Protein AF-A0A2D9SXW5-F1 (afdb_monomer_lite)

pLDDT: mean 71.63, std 17.02, range [42.0, 96.19]

Secondary structure (DSSP, 8-state):
---TTTT-----PPPPPP------STTSHHHHTT----------------PPPHHHHHHHHHHHHHHHHHHHHHHHHHHHHTT----HHHHHHHHHHHHHHHHHHHHHHHHHHHHHHHHHHHHHHT-

Radius of gyration: 29.94 Å; chains: 1; bounding box: 52×42×102 Å

Sequence (127 aa):
MPDPLSALRGPSAPSPIAPTPSPSGERRTAFAEHLEPPAEAAESPVSEAPAPSPALDALGDAVRSIARGERFVDGAMRRAARGKELEPGQLIAIQAGVYRYTQELELASKLVDKATGAVKQTLQSQQ

Foldseek 3Di:
DDDPPPPDDDDDDDDDDDDDPDPDDDPPPVVVVPPDDDPDDDDDDDPDDPPDDVLVVLVVVLVVLVVVLVVLVVVLVVCVVVVDDQDPVNVVVNVVSVVVNVVSVVVNVVSVVVVVVVVVVVVVVVD

Structure (mmCIF, N/CA/C/O backbone):
data_AF-A0A2D9SXW5-F1
#
_entry.id   AF-A0A2D9SXW5-F1
#
loop_
_atom_site.group_PDB
_atom_site.id
_atom_site.type_symbol
_atom_site.label_atom_id
_atom_site.label_alt_id
_atom_site.label_comp_id
_atom_site.label_asym_id
_atom_site.label_entity_id
_atom_site.label_seq_id
_atom_site.pdbx_PDB_ins_code
_atom_site.Cartn_x
_atom_site.Cartn_y
_atom_site.Cartn_z
_atom_site.occupancy
_atom_site.B_iso_or_equiv
_atom_site.auth_seq_id
_atom_site.auth_comp_id
_atom_site.auth_asym_id
_atom_site.auth_atom_id
_atom_site.pdbx_PDB_model_num
ATOM 1 N N . MET A 1 1 ? -14.312 -28.746 74.482 1.00 60.91 1 MET A N 1
ATOM 2 C CA . MET A 1 1 ? -13.404 -27.793 73.816 1.00 60.91 1 MET A CA 1
ATOM 3 C C . MET A 1 1 ? -12.482 -28.575 72.893 1.00 60.91 1 MET A C 1
ATOM 5 O O . MET A 1 1 ? -11.672 -29.320 73.425 1.00 60.91 1 MET A O 1
ATOM 9 N N . PRO A 1 2 ? -12.648 -28.494 71.564 1.00 55.47 2 PRO A N 1
ATOM 10 C CA . PRO A 1 2 ? -11.660 -28.984 70.603 1.00 55.47 2 PRO A CA 1
ATOM 11 C C . PRO A 1 2 ? -10.696 -27.875 70.117 1.00 55.47 2 PRO A C 1
ATOM 13 O O . PRO A 1 2 ? -11.004 -26.688 70.211 1.00 55.47 2 PRO A O 1
ATOM 16 N N . ASP A 1 3 ? -9.529 -28.319 69.646 1.00 57.44 3 ASP A N 1
ATOM 17 C CA . ASP A 1 3 ? -8.229 -27.644 69.482 1.00 57.44 3 ASP A CA 1
ATOM 18 C C . ASP A 1 3 ? -8.126 -26.345 68.642 1.00 57.44 3 ASP A C 1
ATOM 20 O O . ASP A 1 3 ? -8.732 -26.234 67.572 1.00 57.44 3 ASP A O 1
ATOM 24 N N . PRO A 1 4 ? -7.218 -25.411 69.018 1.00 57.44 4 PRO A N 1
ATOM 25 C CA . PRO A 1 4 ? -6.934 -24.164 68.294 1.00 57.44 4 PRO A CA 1
ATOM 26 C C . PRO A 1 4 ? -5.955 -24.297 67.104 1.00 57.44 4 PRO A C 1
ATOM 28 O O . PRO A 1 4 ? -5.446 -23.290 66.618 1.00 57.44 4 PRO A O 1
ATOM 31 N N . LEU A 1 5 ? -5.688 -25.505 66.593 1.00 53.38 5 LEU A N 1
ATOM 32 C CA . LEU A 1 5 ? -4.771 -25.721 65.455 1.00 53.38 5 LEU A CA 1
ATOM 33 C C . LEU A 1 5 ? -5.473 -25.882 64.094 1.00 53.38 5 LEU A C 1
ATOM 35 O O . LEU A 1 5 ? -4.844 -26.243 63.103 1.00 53.38 5 LEU A O 1
ATOM 39 N N . SER A 1 6 ? -6.764 -25.551 64.006 1.00 56.06 6 SER A N 1
ATOM 40 C CA . SER A 1 6 ? -7.533 -25.617 62.748 1.00 56.06 6 SER A CA 1
ATOM 41 C C . SER A 1 6 ? -7.317 -24.414 61.807 1.00 56.06 6 SER A C 1
ATOM 43 O O . SER A 1 6 ? -7.943 -24.339 60.753 1.00 56.06 6 SER A O 1
ATOM 45 N N . ALA A 1 7 ? -6.440 -23.467 62.160 1.00 56.75 7 ALA A N 1
ATOM 46 C CA . ALA A 1 7 ? -6.315 -22.166 61.490 1.00 56.75 7 ALA A CA 1
ATOM 47 C C . ALA A 1 7 ? -5.136 -22.030 60.503 1.00 56.75 7 ALA A C 1
ATOM 49 O O . ALA A 1 7 ? -4.836 -20.918 60.074 1.00 56.75 7 ALA A O 1
ATOM 50 N N . LEU A 1 8 ? -4.463 -23.118 60.108 1.00 54.53 8 LEU A N 1
ATOM 51 C CA . LEU A 1 8 ? -3.332 -23.028 59.174 1.00 54.53 8 LEU A CA 1
ATOM 52 C C . LEU A 1 8 ? -3.349 -24.105 58.084 1.00 54.53 8 LEU A C 1
ATOM 54 O O . LEU A 1 8 ? -2.381 -24.835 57.886 1.00 54.53 8 LEU A O 1
ATOM 58 N N . ARG A 1 9 ? -4.450 -24.187 57.331 1.00 51.69 9 ARG A N 1
ATOM 59 C CA . ARG A 1 9 ? -4.456 -24.869 56.030 1.00 51.69 9 ARG A CA 1
ATOM 60 C C . ARG A 1 9 ? -4.611 -23.831 54.925 1.00 51.69 9 ARG A C 1
ATOM 62 O O . ARG A 1 9 ? -5.716 -23.454 54.550 1.00 51.69 9 ARG A O 1
ATOM 69 N N . GLY A 1 10 ? -3.459 -23.330 54.483 1.00 57.16 10 GLY A N 1
ATOM 70 C CA . GLY A 1 10 ? -3.302 -22.484 53.303 1.00 57.16 10 GLY A CA 1
ATOM 71 C C . GLY A 1 10 ? -3.674 -23.201 51.993 1.00 57.16 10 GLY A C 1
ATOM 72 O O . GLY A 1 10 ? -4.096 -24.359 52.010 1.00 57.16 10 GLY A O 1
ATOM 73 N N . PRO A 1 11 ? -3.565 -22.487 50.862 1.00 55.81 11 PRO A N 1
ATOM 74 C CA . PRO A 1 11 ? -4.474 -22.589 49.723 1.00 55.81 11 PRO A CA 1
ATOM 75 C C . PRO A 1 11 ? -4.375 -23.894 48.929 1.00 55.81 11 PRO A C 1
ATOM 77 O O . PRO A 1 11 ? -3.314 -24.501 48.800 1.00 55.81 11 PRO A O 1
ATOM 80 N N . SER A 1 12 ? -5.521 -24.274 48.354 1.00 57.94 12 SER A N 1
ATOM 81 C CA . SER A 1 12 ? -5.671 -25.328 47.349 1.00 57.94 12 SER A CA 1
ATOM 82 C C . SER A 1 12 ? -4.571 -25.230 46.292 1.00 57.94 12 SER A C 1
ATOM 84 O O . SER A 1 12 ? -4.441 -24.207 45.622 1.00 57.94 12 SER A O 1
ATOM 86 N N . ALA A 1 13 ? -3.798 -26.303 46.129 1.00 57.69 13 ALA A N 1
ATOM 87 C CA . ALA A 1 13 ? -2.859 -26.428 45.026 1.00 57.69 13 ALA A CA 1
ATOM 88 C C . ALA A 1 13 ? -3.620 -26.321 43.686 1.00 57.69 13 ALA A C 1
ATOM 90 O O . ALA A 1 13 ? -4.696 -26.917 43.560 1.00 57.69 13 ALA A O 1
ATOM 91 N N . PRO A 1 14 ? -3.109 -25.582 42.686 1.00 59.22 14 PRO A N 1
ATOM 92 C CA . PRO A 1 14 ? -3.670 -25.624 41.344 1.00 59.22 14 PRO A CA 1
ATOM 93 C C . PRO A 1 14 ? -3.423 -27.010 40.737 1.00 59.22 14 PRO A C 1
ATOM 95 O O . PRO A 1 14 ? -2.316 -27.546 40.807 1.00 59.22 14 PRO A O 1
ATOM 98 N N . SER A 1 15 ? -4.465 -27.606 40.157 1.00 65.31 15 SER A N 1
ATOM 99 C CA . SER A 1 15 ? -4.353 -28.854 39.399 1.00 65.31 15 SER A CA 1
ATOM 100 C C . SER A 1 15 ? -3.337 -28.705 38.257 1.00 65.31 15 SER A C 1
ATOM 102 O O . SER A 1 15 ? -3.279 -27.639 37.638 1.00 65.31 15 SER A O 1
ATOM 104 N N . PRO A 1 16 ? -2.556 -29.750 37.931 1.00 58.47 16 PRO A N 1
ATOM 105 C CA . PR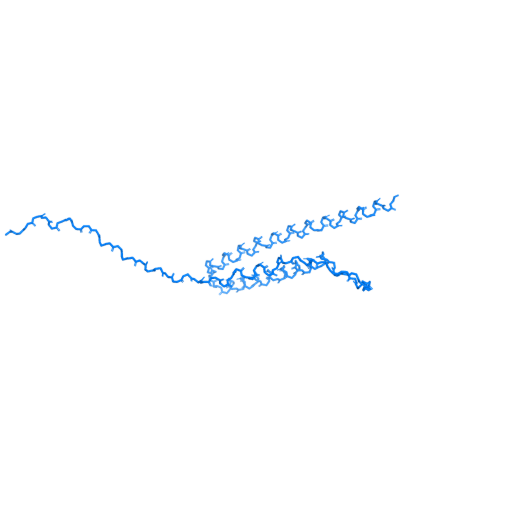O A 1 16 ? -1.688 -29.715 36.764 1.00 58.47 16 PRO A CA 1
ATOM 106 C C . PRO A 1 16 ? -2.549 -29.574 35.505 1.00 58.47 16 PRO A C 1
ATOM 108 O O . PRO A 1 16 ? -3.397 -30.418 35.216 1.00 58.47 16 PRO A O 1
ATOM 111 N N . ILE A 1 17 ? -2.339 -28.488 34.764 1.00 60.09 17 ILE A N 1
ATOM 112 C CA . ILE A 1 17 ? -2.903 -28.305 33.429 1.00 60.09 17 ILE A CA 1
ATOM 113 C C . ILE A 1 17 ? -2.271 -29.389 32.553 1.00 60.09 17 ILE A C 1
ATOM 115 O O . ILE A 1 17 ? -1.052 -29.420 32.383 1.00 60.09 17 ILE A O 1
ATOM 119 N N . ALA A 1 18 ? -3.088 -30.308 32.039 1.00 55.91 18 ALA A N 1
ATOM 120 C CA . ALA A 1 18 ? -2.632 -31.282 31.058 1.00 55.91 18 ALA A CA 1
ATOM 121 C C . ALA A 1 18 ? -2.045 -30.533 29.846 1.00 55.91 18 ALA A C 1
ATOM 123 O O . ALA A 1 18 ? -2.646 -29.547 29.407 1.00 55.91 18 ALA A O 1
ATOM 124 N N . PRO A 1 19 ? -0.896 -30.959 29.292 1.00 56.84 19 PRO A N 1
ATOM 125 C CA . PRO A 1 19 ? -0.364 -30.344 28.088 1.00 56.84 19 PRO A CA 1
ATOM 126 C C . PRO A 1 19 ? -1.391 -30.518 26.969 1.00 56.84 19 PRO A C 1
ATOM 128 O O . PRO A 1 19 ? -1.690 -31.632 26.540 1.00 56.84 19 PRO A O 1
ATOM 131 N N . THR A 1 20 ? -1.956 -29.405 26.509 1.00 57.03 20 THR A N 1
ATOM 132 C CA . THR A 1 20 ? -2.706 -29.359 25.256 1.00 57.03 20 THR A CA 1
ATOM 133 C C . THR A 1 20 ? -1.826 -29.944 24.152 1.00 57.03 20 THR A C 1
ATOM 135 O O . THR A 1 20 ? -0.649 -29.567 24.087 1.00 57.03 20 THR A O 1
ATOM 138 N N . PRO A 1 21 ? -2.340 -30.834 23.283 1.00 53.97 21 PRO A N 1
ATOM 139 C CA . PRO A 1 21 ? -1.568 -31.307 22.148 1.00 53.97 21 PRO A CA 1
ATOM 140 C C . PRO A 1 21 ? -1.162 -30.096 21.309 1.00 53.97 21 PRO A C 1
ATOM 142 O O . PRO A 1 21 ? -1.999 -29.359 20.790 1.00 53.97 21 PRO A O 1
ATOM 145 N N . SER A 1 22 ? 0.150 -29.875 21.245 1.00 50.16 22 SER A N 1
ATOM 146 C CA . SER A 1 22 ? 0.776 -28.941 20.321 1.00 50.16 22 SER A CA 1
ATOM 147 C C . SER A 1 22 ? 0.228 -29.227 18.920 1.00 50.16 22 SER A C 1
ATOM 149 O O . SER A 1 22 ? 0.235 -30.400 18.528 1.00 50.16 22 SER A O 1
ATOM 151 N N . PRO A 1 23 ? -0.268 -28.231 18.159 1.00 53.25 23 PRO A N 1
ATOM 152 C CA . PRO A 1 23 ? -0.563 -28.438 16.753 1.00 53.25 23 PRO A CA 1
ATOM 153 C C . PRO A 1 23 ? 0.753 -28.795 16.064 1.00 53.25 23 PRO A C 1
ATOM 155 O O . PRO A 1 23 ? 1.610 -27.949 15.797 1.00 53.25 23 PRO A O 1
ATOM 158 N N . SER A 1 24 ? 0.915 -30.099 15.870 1.00 49.25 24 SER A N 1
ATOM 159 C CA . SER A 1 24 ? 1.995 -30.734 15.145 1.00 49.25 24 SER A CA 1
ATOM 160 C C . SER A 1 24 ? 2.229 -29.996 13.836 1.00 49.25 24 SER A C 1
ATOM 162 O O . SER A 1 24 ? 1.347 -29.915 12.994 1.00 49.25 24 SER A O 1
ATOM 164 N N . GLY A 1 25 ? 3.425 -29.430 13.701 1.00 52.53 25 GLY A N 1
ATOM 165 C CA . GLY A 1 25 ? 4.322 -29.689 12.574 1.00 52.53 25 GLY A CA 1
ATOM 166 C C . GLY A 1 25 ? 3.926 -29.298 11.146 1.00 52.53 25 GLY A C 1
ATOM 167 O O . GLY A 1 25 ? 4.800 -29.355 10.292 1.00 52.53 25 GLY A O 1
ATOM 168 N N . GLU A 1 26 ? 2.705 -28.864 10.844 1.00 52.34 26 GLU A N 1
ATOM 169 C CA . GLU A 1 26 ? 2.248 -28.783 9.443 1.00 52.34 26 GLU A CA 1
ATOM 170 C C . GLU A 1 26 ? 2.562 -27.458 8.731 1.00 52.34 26 GLU A C 1
ATOM 172 O O . GLU A 1 26 ? 2.368 -27.345 7.527 1.00 52.34 26 GLU A O 1
ATOM 177 N N . ARG A 1 27 ? 3.101 -26.443 9.423 1.00 51.44 27 ARG A N 1
ATOM 178 C CA . ARG A 1 27 ? 3.412 -25.132 8.807 1.00 51.44 27 ARG A CA 1
ATOM 179 C C . ARG A 1 27 ? 4.893 -24.818 8.596 1.00 51.44 27 ARG A C 1
ATOM 181 O O . ARG A 1 27 ? 5.225 -23.675 8.301 1.00 51.44 27 ARG A O 1
ATOM 188 N N . ARG A 1 28 ? 5.794 -25.801 8.713 1.00 51.78 28 ARG A N 1
ATOM 189 C CA . ARG A 1 28 ? 7.226 -25.597 8.394 1.00 51.78 28 ARG A CA 1
ATOM 190 C C . ARG A 1 28 ? 7.633 -25.969 6.971 1.00 51.78 28 ARG A C 1
ATOM 192 O O . ARG A 1 28 ? 8.733 -25.608 6.574 1.00 51.78 28 ARG A O 1
ATOM 199 N N . THR A 1 29 ? 6.772 -26.614 6.191 1.00 48.12 29 THR A N 1
ATOM 200 C CA . THR A 1 29 ? 7.090 -26.997 4.805 1.00 48.12 29 THR A CA 1
ATOM 201 C C . THR A 1 29 ? 6.819 -25.878 3.798 1.00 48.12 29 THR A C 1
ATOM 203 O O . THR A 1 29 ? 7.573 -25.736 2.845 1.00 48.12 29 THR A O 1
ATOM 206 N N . ALA A 1 30 ? 5.846 -24.997 4.056 1.00 55.03 30 ALA A N 1
ATOM 207 C CA . ALA A 1 30 ? 5.446 -23.954 3.101 1.00 55.03 30 ALA A CA 1
ATOM 208 C C . ALA A 1 30 ? 6.476 -22.822 2.893 1.00 55.03 30 ALA A C 1
ATOM 210 O O . ALA A 1 30 ? 6.409 -22.112 1.898 1.00 55.03 30 ALA A O 1
ATOM 211 N N . PHE A 1 31 ? 7.419 -22.624 3.822 1.00 43.09 31 PHE A N 1
ATOM 212 C CA . PHE A 1 31 ? 8.486 -21.622 3.666 1.00 43.09 31 PHE A CA 1
ATOM 213 C C . PHE A 1 31 ? 9.774 -22.222 3.078 1.00 43.09 31 PHE A C 1
ATOM 215 O O . PHE A 1 31 ? 10.546 -21.514 2.441 1.00 43.09 31 PHE A O 1
ATOM 222 N N . ALA A 1 32 ? 10.001 -23.526 3.270 1.00 50.28 32 ALA A N 1
ATOM 223 C CA . ALA A 1 32 ? 11.194 -24.219 2.784 1.00 50.28 32 ALA A CA 1
ATOM 224 C C . ALA A 1 32 ? 11.103 -24.585 1.291 1.00 50.28 32 ALA A C 1
ATOM 226 O O . ALA A 1 32 ? 12.130 -24.679 0.629 1.00 50.28 32 ALA A O 1
ATOM 227 N N . GLU A 1 33 ? 9.889 -24.720 0.748 1.00 45.12 33 GLU A N 1
ATOM 228 C CA . GLU A 1 33 ? 9.648 -25.017 -0.674 1.00 45.12 33 GLU A CA 1
ATOM 229 C C . GLU A 1 33 ? 10.018 -23.848 -1.614 1.00 45.12 33 GLU A C 1
ATOM 231 O O . GLU A 1 33 ? 10.119 -24.021 -2.821 1.00 45.12 33 GLU A O 1
ATOM 236 N N . HIS A 1 34 ? 10.260 -22.646 -1.078 1.00 53.00 34 HIS A N 1
ATOM 237 C CA . HIS A 1 34 ? 10.670 -21.468 -1.858 1.00 53.00 34 HIS A CA 1
ATOM 238 C C . HIS A 1 34 ? 12.186 -21.197 -1.848 1.00 53.00 34 HIS A C 1
ATOM 240 O O . HIS A 1 34 ? 12.616 -20.140 -2.309 1.00 53.00 34 HIS A O 1
ATOM 246 N N . LEU A 1 35 ? 13.000 -22.122 -1.324 1.00 55.44 35 LEU A N 1
ATOM 247 C CA . LEU A 1 35 ? 14.458 -21.970 -1.218 1.00 55.44 35 LEU A CA 1
ATOM 248 C C . LEU A 1 35 ? 15.271 -23.076 -1.916 1.00 55.44 35 LEU A C 1
ATOM 250 O O . LEU A 1 35 ? 16.439 -23.263 -1.578 1.00 55.44 35 LEU A O 1
ATOM 254 N N . GLU A 1 36 ? 14.722 -23.779 -2.910 1.00 46.31 36 GLU A N 1
ATOM 255 C CA . GLU A 1 36 ? 15.572 -24.597 -3.787 1.00 46.31 36 GLU A CA 1
ATOM 256 C C . GLU A 1 36 ? 16.233 -23.736 -4.881 1.00 46.31 36 GLU A C 1
ATOM 258 O O . GLU A 1 36 ? 15.532 -23.089 -5.663 1.00 46.31 36 GLU A O 1
ATOM 263 N N . PRO A 1 37 ? 17.578 -23.713 -4.973 1.00 53.97 37 PRO A N 1
ATOM 264 C CA . PRO A 1 37 ? 18.268 -23.161 -6.129 1.00 53.97 37 PRO A CA 1
ATOM 265 C C . PRO A 1 37 ? 18.241 -24.185 -7.277 1.00 53.97 37 PRO A C 1
ATOM 267 O O . PRO A 1 37 ? 18.667 -25.325 -7.077 1.00 53.97 37 PRO A O 1
ATOM 270 N N . PRO A 1 38 ? 17.809 -23.825 -8.498 1.00 50.50 38 PRO A N 1
ATOM 271 C CA . PRO A 1 38 ? 17.983 -24.711 -9.639 1.00 50.50 38 PRO A CA 1
ATOM 272 C C . PRO A 1 38 ? 19.462 -24.738 -10.047 1.00 50.50 38 PRO A C 1
ATOM 274 O O . PRO A 1 38 ? 19.996 -23.776 -10.601 1.00 50.50 38 PRO A O 1
ATOM 277 N N . ALA A 1 39 ? 20.124 -25.860 -9.765 1.00 46.84 39 ALA A N 1
ATOM 278 C CA . ALA A 1 39 ? 21.400 -26.219 -10.364 1.00 46.84 39 ALA A CA 1
ATOM 279 C C . ALA A 1 39 ? 21.181 -26.591 -11.843 1.00 46.84 39 ALA A C 1
ATOM 281 O O . ALA A 1 39 ? 20.674 -27.660 -12.165 1.00 46.84 39 ALA A O 1
ATOM 282 N N . GLU A 1 40 ? 21.513 -25.636 -12.709 1.00 48.78 40 GLU A N 1
ATOM 283 C CA . GLU A 1 40 ? 22.252 -25.791 -13.968 1.00 48.78 40 GLU A CA 1
ATOM 284 C C . GLU A 1 40 ? 22.018 -27.080 -14.791 1.00 48.78 40 GLU A C 1
ATOM 286 O O . GLU A 1 40 ? 22.634 -28.122 -14.570 1.00 48.78 40 GLU A O 1
ATOM 291 N N . ALA A 1 41 ? 21.198 -26.959 -15.840 1.00 42.00 41 ALA A N 1
ATOM 292 C CA . ALA A 1 41 ? 21.241 -27.831 -17.010 1.00 42.00 41 ALA A CA 1
ATOM 293 C C . ALA A 1 41 ? 21.244 -26.969 -18.287 1.00 42.00 41 ALA A C 1
ATOM 295 O O . ALA A 1 41 ? 20.268 -26.295 -18.605 1.00 42.00 41 ALA A O 1
ATOM 296 N N . ALA A 1 42 ? 22.401 -26.987 -18.946 1.00 45.62 42 ALA A N 1
ATOM 297 C CA . ALA A 1 42 ? 22.760 -26.579 -20.304 1.00 45.62 42 ALA A CA 1
ATOM 298 C C . ALA A 1 42 ? 21.677 -26.008 -21.258 1.00 45.62 42 ALA A C 1
ATOM 300 O O . ALA A 1 42 ? 20.747 -26.686 -21.686 1.00 45.62 42 ALA A O 1
ATOM 301 N N . GLU A 1 43 ? 21.943 -24.761 -21.653 1.00 48.56 43 GLU A N 1
ATOM 302 C CA . GLU A 1 43 ? 21.800 -24.087 -22.955 1.00 48.56 43 GLU A CA 1
ATOM 303 C C . GLU A 1 43 ? 20.969 -24.723 -24.094 1.00 48.56 43 GLU A C 1
ATOM 305 O O . GLU A 1 43 ? 21.303 -25.738 -24.704 1.00 48.56 43 GLU A O 1
ATOM 310 N N . SER A 1 44 ? 19.965 -23.957 -24.527 1.00 43.91 44 SER A N 1
ATOM 311 C CA . SER A 1 44 ? 19.545 -23.800 -25.926 1.00 43.91 44 SER A CA 1
ATOM 312 C C . SER A 1 44 ? 19.045 -22.356 -26.092 1.00 43.91 44 SER A C 1
ATOM 314 O O . SER A 1 44 ? 18.375 -21.868 -25.178 1.00 43.91 44 SER A O 1
ATOM 316 N N . PRO A 1 45 ? 19.360 -21.631 -27.186 1.00 46.38 4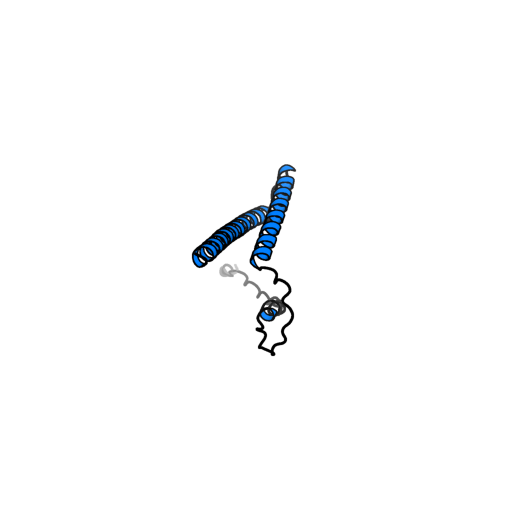5 PRO A N 1
ATOM 317 C CA . PRO A 1 45 ? 19.021 -20.217 -27.305 1.00 46.38 45 PRO A CA 1
ATOM 318 C C . PRO A 1 45 ? 17.532 -20.089 -27.627 1.00 46.38 45 PRO A C 1
ATOM 320 O O . PRO A 1 45 ? 17.111 -20.065 -28.785 1.00 46.38 45 PRO A O 1
ATOM 323 N N . VAL A 1 46 ? 16.714 -20.052 -26.580 1.00 48.50 46 VAL A N 1
ATOM 324 C CA . VAL A 1 46 ? 15.310 -19.681 -26.693 1.00 48.50 46 VAL A CA 1
ATOM 325 C C . VAL A 1 46 ? 15.282 -18.178 -26.914 1.00 48.50 46 VAL A C 1
ATOM 327 O O . VAL A 1 46 ? 15.732 -17.412 -26.068 1.00 48.50 46 VAL A O 1
ATOM 330 N N . SER A 1 47 ? 14.792 -17.784 -28.089 1.00 52.06 47 SER A N 1
ATOM 331 C CA . SER A 1 47 ? 14.502 -16.402 -28.455 1.00 52.06 47 SER A CA 1
ATOM 332 C C . SER A 1 47 ? 13.853 -15.676 -27.277 1.00 52.06 47 SER A C 1
ATOM 334 O O . SER A 1 47 ? 12.742 -16.013 -26.867 1.00 52.06 47 SER A O 1
ATOM 336 N N . GLU A 1 48 ? 14.575 -14.703 -26.734 1.00 48.06 48 GLU A N 1
ATOM 337 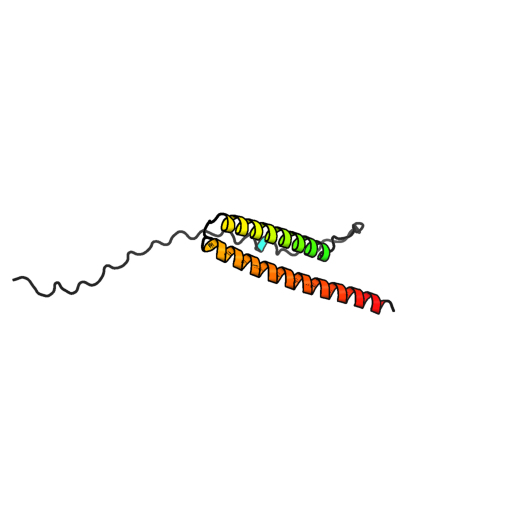C CA . GLU A 1 48 ? 14.204 -13.938 -25.552 1.00 48.06 48 GLU A CA 1
ATOM 338 C C . GLU A 1 48 ? 12.951 -13.109 -25.863 1.00 48.06 48 GLU A C 1
ATOM 340 O O . GLU A 1 48 ? 12.999 -12.057 -26.501 1.00 48.06 48 GLU A O 1
ATOM 345 N N . ALA A 1 49 ? 11.788 -13.622 -25.459 1.00 55.88 49 ALA A N 1
ATOM 346 C CA . ALA A 1 49 ? 10.627 -12.775 -25.238 1.00 55.88 49 ALA A CA 1
ATOM 347 C C . ALA A 1 49 ? 11.022 -11.735 -24.175 1.00 55.88 49 ALA A C 1
ATOM 349 O O . ALA A 1 49 ? 11.719 -12.101 -23.227 1.00 55.88 49 ALA A O 1
ATOM 350 N N . PRO A 1 50 ? 10.617 -10.459 -24.310 1.00 54.22 50 PRO A N 1
ATOM 351 C CA . PRO A 1 50 ? 11.043 -9.411 -23.393 1.00 54.22 50 PRO A CA 1
ATOM 352 C C . PRO A 1 50 ? 10.684 -9.823 -21.966 1.00 54.22 50 PRO A C 1
ATOM 354 O O . PRO A 1 50 ? 9.504 -9.971 -21.638 1.00 54.22 50 PRO A O 1
ATOM 357 N N . ALA A 1 51 ? 11.710 -10.061 -21.147 1.00 62.41 51 ALA A N 1
ATOM 358 C CA . ALA A 1 51 ? 11.526 -10.453 -19.763 1.00 62.41 51 ALA A CA 1
ATOM 359 C C . ALA A 1 51 ? 10.648 -9.400 -19.064 1.00 62.41 51 ALA A C 1
ATOM 361 O O . ALA A 1 51 ? 10.882 -8.195 -19.246 1.00 62.41 51 ALA A O 1
ATOM 362 N N . PRO A 1 52 ? 9.631 -9.813 -18.286 1.00 61.59 52 PRO A N 1
ATOM 363 C CA . PRO A 1 52 ? 8.880 -8.875 -17.468 1.00 61.59 52 PRO A CA 1
ATOM 364 C C . PRO A 1 52 ? 9.882 -8.145 -16.577 1.00 61.59 52 PRO A C 1
ATOM 366 O O . PRO A 1 52 ? 10.714 -8.761 -15.909 1.00 61.59 52 PRO A O 1
ATOM 369 N N . SER A 1 53 ? 9.886 -6.815 -16.648 1.00 78.62 53 SER A N 1
ATOM 370 C CA . SER A 1 53 ? 10.836 -6.034 -15.870 1.00 78.62 53 SER A CA 1
ATOM 371 C C . SER A 1 53 ? 10.363 -6.067 -14.416 1.00 78.62 53 SER A C 1
ATOM 373 O O . SER A 1 53 ? 9.301 -5.518 -14.124 1.00 78.62 53 SER A O 1
ATOM 375 N N . PRO A 1 54 ? 11.139 -6.636 -13.476 1.00 81.62 54 PRO A N 1
ATOM 376 C CA . PRO A 1 54 ? 10.717 -6.798 -12.081 1.00 81.62 54 PRO A CA 1
ATOM 377 C C . PRO A 1 54 ? 10.386 -5.459 -11.399 1.00 81.62 54 PRO A C 1
ATOM 379 O O . PRO A 1 54 ? 9.645 -5.410 -10.422 1.00 81.62 54 PRO A O 1
ATOM 382 N N . ALA A 1 55 ? 10.898 -4.348 -11.938 1.00 75.88 55 ALA A N 1
ATOM 383 C CA . ALA A 1 55 ? 10.533 -2.997 -11.527 1.00 75.88 55 ALA A CA 1
ATOM 384 C C . ALA A 1 55 ? 9.097 -2.599 -11.926 1.00 75.88 55 ALA A C 1
ATOM 386 O O . ALA A 1 55 ? 8.423 -1.926 -11.147 1.00 75.88 55 ALA A O 1
ATOM 387 N N . LEU A 1 56 ? 8.618 -3.008 -13.108 1.00 82.19 56 LEU A N 1
ATOM 388 C CA . LEU A 1 56 ? 7.232 -2.782 -13.533 1.00 82.19 56 LEU A CA 1
ATOM 389 C C . LEU A 1 56 ? 6.261 -3.639 -12.719 1.00 82.19 56 LEU A C 1
ATOM 391 O O . LEU A 1 56 ? 5.199 -3.147 -12.342 1.00 82.19 56 LEU A O 1
ATOM 395 N N . ASP A 1 57 ? 6.651 -4.867 -12.378 1.00 86.88 57 ASP A N 1
ATOM 396 C CA . ASP A 1 57 ? 5.856 -5.735 -11.505 1.00 86.88 57 ASP A CA 1
ATOM 397 C C . ASP A 1 57 ? 5.770 -5.168 -10.082 1.00 86.88 57 ASP A C 1
ATOM 399 O O . ASP A 1 57 ? 4.675 -5.023 -9.539 1.00 86.88 57 ASP A O 1
ATOM 403 N N . ALA A 1 58 ? 6.900 -4.729 -9.514 1.00 82.12 58 ALA A N 1
ATOM 404 C CA . ALA A 1 58 ? 6.932 -4.075 -8.206 1.00 82.12 58 ALA A CA 1
ATOM 405 C C . ALA A 1 58 ? 6.086 -2.789 -8.173 1.00 82.12 58 ALA A C 1
ATOM 407 O O . ALA A 1 58 ? 5.394 -2.521 -7.188 1.00 82.12 58 ALA A O 1
ATOM 408 N N . LEU A 1 59 ? 6.097 -2.005 -9.258 1.00 85.62 59 LEU A N 1
ATOM 409 C CA . LEU A 1 59 ? 5.235 -0.833 -9.401 1.00 85.62 59 LEU A CA 1
ATOM 410 C C . LEU A 1 59 ? 3.753 -1.231 -9.485 1.00 85.62 59 LEU A C 1
ATOM 412 O O . LEU A 1 59 ? 2.914 -0.622 -8.819 1.00 85.62 59 LEU A O 1
ATOM 416 N N . GLY A 1 60 ? 3.425 -2.262 -10.266 1.00 88.94 60 GLY A N 1
ATOM 417 C CA . GLY A 1 60 ? 2.068 -2.796 -10.378 1.00 88.94 60 GLY A CA 1
ATOM 418 C C . GLY A 1 60 ? 1.524 -3.300 -9.039 1.00 88.94 60 GLY A C 1
ATOM 419 O O . GLY A 1 60 ? 0.372 -3.025 -8.685 1.00 88.94 60 GLY A O 1
ATOM 420 N N . ASP A 1 61 ? 2.362 -3.972 -8.255 1.00 87.06 61 ASP A N 1
ATOM 421 C CA . ASP A 1 61 ? 2.012 -4.448 -6.921 1.00 87.06 61 ASP A CA 1
ATOM 422 C C . ASP A 1 61 ? 1.858 -3.312 -5.910 1.00 87.06 61 ASP A C 1
ATOM 424 O O . ASP A 1 61 ? 0.900 -3.332 -5.127 1.00 87.06 61 ASP A O 1
ATOM 428 N N . ALA A 1 62 ? 2.708 -2.283 -5.978 1.00 80.44 62 ALA A N 1
ATOM 429 C CA . ALA A 1 62 ? 2.566 -1.077 -5.167 1.00 80.44 62 ALA A CA 1
ATOM 430 C C . ALA A 1 62 ? 1.230 -0.367 -5.453 1.00 80.44 62 ALA A C 1
ATOM 432 O O . ALA A 1 62 ? 0.452 -0.117 -4.531 1.00 80.44 62 ALA A O 1
ATOM 433 N N . VAL A 1 63 ? 0.895 -0.137 -6.729 1.00 90.44 63 VAL A N 1
ATOM 434 C CA . VAL A 1 63 ? -0.387 0.470 -7.138 1.00 90.44 63 VAL A CA 1
ATOM 435 C C . VAL A 1 63 ? -1.574 -0.357 -6.636 1.00 90.44 63 VAL A C 1
ATOM 437 O O . VAL A 1 63 ? -2.542 0.183 -6.091 1.00 90.44 63 VAL A O 1
ATOM 440 N N . ARG A 1 64 ? -1.503 -1.686 -6.766 1.00 91.31 64 ARG A N 1
ATOM 441 C CA . ARG A 1 64 ? -2.564 -2.584 -6.298 1.00 91.31 64 ARG A CA 1
ATOM 442 C C . ARG A 1 64 ? -2.700 -2.574 -4.775 1.00 91.31 64 ARG A C 1
ATOM 444 O O . ARG A 1 64 ? -3.813 -2.713 -4.266 1.00 91.31 64 ARG A O 1
ATOM 451 N N . SER A 1 65 ? -1.597 -2.420 -4.048 1.00 83.50 65 SER A N 1
ATOM 452 C CA . SER A 1 65 ? -1.607 -2.305 -2.592 1.00 83.50 65 SER A CA 1
ATOM 453 C C . SER A 1 65 ? -2.257 -1.005 -2.119 1.00 83.50 65 SER A C 1
ATOM 455 O O . SER A 1 65 ? -3.171 -1.050 -1.293 1.00 83.50 65 SER A O 1
ATOM 457 N N . ILE A 1 66 ? -1.911 0.124 -2.744 1.00 84.94 66 ILE A N 1
ATOM 458 C CA . ILE A 1 66 ? -2.525 1.434 -2.480 1.00 84.94 66 ILE A CA 1
ATOM 459 C C . ILE A 1 66 ? -4.046 1.369 -2.688 1.00 84.94 66 ILE A C 1
ATOM 461 O O . ILE A 1 66 ? -4.815 1.710 -1.788 1.00 84.94 66 ILE A O 1
ATOM 465 N N . ALA A 1 67 ? -4.497 0.813 -3.818 1.00 87.56 67 ALA A N 1
ATOM 466 C CA . ALA A 1 67 ? -5.924 0.661 -4.119 1.00 87.56 67 ALA A CA 1
ATOM 467 C C . ALA A 1 67 ? -6.668 -0.288 -3.153 1.00 87.56 67 ALA A C 1
ATOM 469 O O . ALA A 1 67 ? -7.897 -0.240 -3.040 1.00 87.56 67 ALA A O 1
ATOM 470 N N . ARG A 1 68 ? -5.966 -1.206 -2.477 1.00 88.88 68 ARG A N 1
ATOM 471 C CA . ARG A 1 68 ? -6.547 -2.033 -1.404 1.00 88.88 68 ARG A CA 1
ATOM 472 C C . ARG A 1 68 ? -6.635 -1.257 -0.092 1.00 88.88 68 ARG A C 1
ATOM 474 O O . ARG A 1 68 ? -7.671 -1.337 0.567 1.00 88.88 68 ARG A O 1
ATOM 481 N N . GLY A 1 69 ? -5.599 -0.491 0.251 1.00 79.44 69 GLY A N 1
ATOM 482 C CA . GLY A 1 69 ? -5.584 0.386 1.423 1.00 79.44 69 GLY A CA 1
ATOM 483 C C . GLY A 1 69 ? -6.717 1.413 1.395 1.00 79.44 69 GLY A C 1
ATOM 484 O O . GLY A 1 69 ? -7.448 1.544 2.373 1.00 79.44 69 GLY A O 1
ATOM 485 N N . GLU A 1 70 ? -6.948 2.051 0.247 1.00 84.06 70 GLU A N 1
ATOM 486 C CA . GLU A 1 70 ? -8.024 3.034 0.069 1.00 84.06 70 GLU A CA 1
ATOM 487 C C . GLU A 1 70 ? -9.415 2.432 0.328 1.00 84.06 70 GLU A C 1
ATOM 489 O O . GLU A 1 70 ? -10.200 2.976 1.104 1.00 84.06 70 GLU A O 1
ATOM 494 N N . ARG A 1 71 ? -9.703 1.250 -0.237 1.00 89.31 71 ARG A N 1
ATOM 495 C CA . ARG A 1 71 ? -10.978 0.544 -0.008 1.00 89.31 71 ARG A CA 1
ATOM 496 C C . ARG A 1 71 ? -11.163 0.125 1.447 1.00 89.31 71 ARG A C 1
ATOM 498 O O . ARG A 1 71 ? -12.284 0.148 1.956 1.00 89.31 71 ARG A O 1
ATOM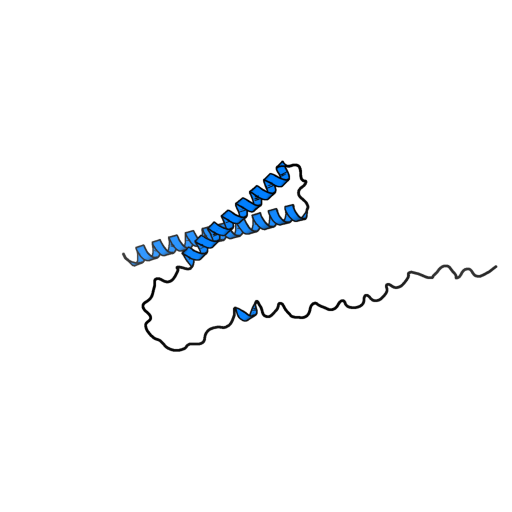 505 N N . PHE A 1 72 ? -10.082 -0.277 2.111 1.00 82.00 72 PHE A N 1
ATOM 506 C CA . PHE A 1 72 ? -10.116 -0.632 3.526 1.00 82.00 72 PHE A CA 1
ATOM 507 C C . PHE A 1 72 ? -10.456 0.587 4.396 1.00 82.00 72 PHE A C 1
ATOM 509 O O . PHE A 1 72 ? -11.346 0.501 5.245 1.00 82.00 72 PHE A O 1
ATOM 516 N N . VAL A 1 73 ? -9.812 1.730 4.138 1.00 82.38 73 VAL A N 1
ATOM 517 C CA . VAL A 1 73 ? -10.069 2.990 4.849 1.00 82.38 73 VAL A CA 1
ATOM 518 C C . VAL A 1 73 ? -11.485 3.505 4.579 1.00 82.38 73 VAL A C 1
ATOM 520 O O . VAL A 1 73 ? -12.188 3.835 5.532 1.00 82.38 73 VAL A O 1
ATOM 523 N N . ASP A 1 74 ? -11.953 3.501 3.326 1.00 85.88 74 ASP A N 1
ATOM 524 C CA . ASP A 1 74 ? -13.327 3.901 2.979 1.00 85.88 74 ASP A CA 1
ATOM 525 C C . ASP A 1 74 ? -14.364 2.996 3.671 1.00 85.88 74 ASP A C 1
ATOM 527 O O . ASP A 1 74 ? -15.350 3.463 4.245 1.00 85.88 74 ASP A O 1
ATOM 531 N N . GLY A 1 75 ? -14.106 1.685 3.716 1.00 82.75 75 GLY A N 1
ATOM 532 C CA . GLY A 1 75 ? -14.933 0.729 4.449 1.00 82.75 75 GLY A CA 1
ATOM 533 C C . GLY A 1 75 ? -14.978 1.003 5.955 1.00 82.75 75 GLY A C 1
ATOM 534 O O . GLY A 1 75 ? -16.057 0.962 6.555 1.00 82.75 75 GLY A O 1
ATOM 535 N N . ALA A 1 76 ? -13.834 1.311 6.569 1.00 76.25 76 ALA A N 1
ATOM 536 C CA . ALA A 1 76 ? -13.747 1.665 7.984 1.00 76.25 76 ALA A CA 1
ATOM 537 C C . ALA A 1 76 ? -14.478 2.986 8.286 1.00 76.25 76 ALA A C 1
ATOM 539 O O . ALA A 1 76 ? -15.297 3.035 9.207 1.00 76.25 76 ALA A O 1
ATOM 540 N N . MET A 1 77 ? -14.279 4.015 7.457 1.00 79.81 77 MET A N 1
ATOM 541 C CA . MET A 1 77 ? -14.944 5.316 7.580 1.00 79.81 77 MET A CA 1
ATOM 542 C C . MET A 1 77 ? -16.461 5.209 7.420 1.00 79.81 77 MET A C 1
ATOM 544 O O . MET A 1 77 ? -17.201 5.774 8.221 1.00 79.81 77 MET A O 1
ATOM 548 N N . ARG A 1 78 ? -16.963 4.420 6.461 1.00 83.44 78 ARG A N 1
ATOM 549 C CA . ARG A 1 78 ? -18.411 4.176 6.311 1.00 83.44 78 ARG A CA 1
ATOM 550 C C . ARG A 1 78 ? -19.021 3.445 7.505 1.00 83.44 78 ARG A C 1
ATOM 552 O O . ARG A 1 78 ? -20.203 3.633 7.786 1.00 83.44 78 ARG A O 1
ATOM 559 N N . ARG A 1 79 ? -18.261 2.587 8.195 1.00 73.50 79 ARG A N 1
ATOM 560 C CA . ARG A 1 79 ? -18.727 1.908 9.418 1.00 73.50 79 ARG A CA 1
ATOM 561 C C . ARG A 1 79 ? -18.766 2.873 10.600 1.00 73.50 79 ARG A C 1
ATOM 563 O O . ARG A 1 79 ? -19.783 2.899 11.289 1.00 73.50 79 ARG A O 1
ATOM 570 N N . ALA A 1 80 ? -17.737 3.705 10.752 1.00 70.88 80 ALA A N 1
ATOM 571 C CA . ALA A 1 80 ? -17.688 4.761 11.761 1.00 70.88 80 ALA A CA 1
ATOM 572 C C . ALA A 1 80 ? -18.793 5.818 11.551 1.00 70.88 80 ALA A C 1
ATOM 574 O O . ALA A 1 80 ? -19.522 6.144 12.483 1.00 70.88 80 ALA A O 1
ATOM 575 N N . ALA A 1 81 ? -19.007 6.276 10.312 1.00 73.44 81 ALA A N 1
ATOM 576 C CA . ALA A 1 81 ? -20.046 7.251 9.956 1.00 73.44 81 ALA A CA 1
ATOM 577 C C . ALA A 1 81 ? -21.479 6.736 10.185 1.00 73.44 81 ALA A C 1
ATOM 579 O O . ALA A 1 81 ? -22.404 7.522 10.362 1.00 73.44 81 ALA A O 1
ATOM 580 N N . ARG A 1 82 ? -21.676 5.411 10.208 1.00 79.25 82 ARG A N 1
ATOM 581 C CA . ARG A 1 82 ? -22.953 4.768 10.567 1.00 79.25 82 ARG A CA 1
ATOM 582 C C . ARG A 1 82 ? -23.143 4.611 12.081 1.00 79.25 82 ARG A C 1
ATOM 584 O O . ARG A 1 82 ? -24.053 3.898 12.495 1.00 79.25 82 ARG A O 1
ATOM 591 N N . GLY A 1 83 ? -22.289 5.233 12.896 1.00 61.44 83 GLY A N 1
ATOM 592 C CA . GLY A 1 83 ? -22.387 5.213 14.355 1.00 61.44 83 GLY A CA 1
ATOM 593 C C . GLY A 1 83 ? -22.002 3.877 14.991 1.00 61.44 83 GLY A C 1
ATOM 594 O O . GLY A 1 83 ? -22.332 3.646 16.149 1.00 61.44 83 GLY A O 1
ATOM 595 N N . LYS A 1 84 ? -21.325 2.979 14.259 1.00 65.56 84 LYS A N 1
ATOM 596 C CA . LYS A 1 84 ? -20.722 1.795 14.880 1.00 65.56 84 LYS A CA 1
ATOM 597 C C . LYS A 1 84 ? -19.406 2.220 15.514 1.00 65.56 84 LYS A C 1
ATOM 599 O O . LYS A 1 84 ? -18.494 2.616 14.788 1.00 65.56 84 LYS A O 1
ATOM 604 N N . GLU A 1 85 ? -19.319 2.127 16.840 1.00 70.00 85 GLU A N 1
ATOM 605 C CA . GLU A 1 85 ? -18.038 2.220 17.539 1.00 70.00 85 GLU A CA 1
ATOM 606 C C . GLU A 1 85 ? -17.047 1.256 16.882 1.00 70.00 85 GLU A C 1
ATOM 608 O O . GLU A 1 85 ? -17.363 0.092 16.608 1.00 70.00 85 GLU A O 1
ATOM 613 N N . LEU A 1 86 ? -15.867 1.778 16.550 1.00 69.56 86 LEU A N 1
ATOM 614 C CA . LEU A 1 86 ? -14.788 0.960 16.026 1.00 69.56 86 LEU A CA 1
ATOM 615 C C . LEU A 1 86 ? -14.308 0.063 17.161 1.00 69.56 86 LEU A C 1
ATOM 617 O O . LEU A 1 86 ? -13.777 0.535 18.163 1.00 69.56 86 LEU A O 1
ATOM 621 N N . GLU A 1 87 ? -14.512 -1.235 16.986 1.00 77.88 87 GLU A N 1
ATOM 622 C CA . GLU A 1 87 ? -14.027 -2.257 17.906 1.00 77.88 87 GLU A CA 1
ATOM 623 C C . GLU A 1 87 ? -12.496 -2.131 18.063 1.00 77.88 87 GLU A C 1
ATOM 625 O O . GLU A 1 87 ? -11.813 -1.787 17.089 1.00 77.88 87 GLU A O 1
ATOM 630 N N . PRO A 1 88 ? -11.910 -2.432 19.237 1.00 78.19 88 PRO A N 1
ATOM 631 C CA . PRO A 1 88 ? -10.469 -2.296 19.467 1.00 78.19 88 PRO A CA 1
ATOM 632 C C . PRO A 1 88 ? -9.598 -2.989 18.405 1.00 78.19 88 PRO A C 1
ATOM 634 O O . PRO A 1 88 ? -8.583 -2.441 17.972 1.00 78.19 88 PRO A O 1
ATOM 637 N N . GLY A 1 89 ? -10.024 -4.154 17.899 1.00 79.38 89 GLY A N 1
ATOM 638 C CA . GLY A 1 89 ? -9.327 -4.852 16.812 1.00 79.38 89 GLY A CA 1
ATOM 639 C C . GLY A 1 89 ? -9.337 -4.094 15.476 1.00 79.38 89 GLY A C 1
ATOM 640 O O . GLY A 1 89 ? -8.398 -4.203 14.688 1.00 79.38 89 GLY A O 1
ATOM 641 N N . GLN A 1 90 ? -10.361 -3.278 15.228 1.00 77.75 90 GLN A N 1
ATOM 642 C CA . GLN A 1 90 ? -10.477 -2.441 14.033 1.00 77.75 90 GLN A CA 1
ATOM 643 C C . GLN A 1 90 ? -9.523 -1.245 14.079 1.00 77.75 90 GLN A C 1
ATOM 645 O O . GLN A 1 90 ? -8.938 -0.899 13.055 1.00 77.75 90 GLN A O 1
ATOM 650 N N . LEU A 1 91 ? -9.302 -0.665 15.262 1.00 86.69 91 LEU A N 1
ATOM 651 C CA . LEU A 1 91 ? -8.310 0.396 15.461 1.00 86.69 91 LEU A CA 1
ATOM 652 C C . LEU A 1 91 ? -6.886 -0.115 15.214 1.00 86.69 91 LEU A C 1
ATOM 654 O O . LEU A 1 91 ? -6.119 0.523 14.493 1.00 86.69 91 LEU A O 1
ATOM 658 N N . ILE A 1 92 ? -6.560 -1.307 15.722 1.00 88.12 92 ILE A N 1
ATOM 659 C CA . ILE A 1 92 ? -5.262 -1.951 15.467 1.00 88.12 92 ILE A CA 1
ATOM 660 C C . ILE A 1 92 ? -5.094 -2.267 13.977 1.00 88.12 92 ILE A C 1
ATOM 662 O O . ILE A 1 92 ? -4.026 -2.028 13.417 1.00 88.12 92 ILE A O 1
ATOM 666 N N . ALA A 1 93 ? -6.144 -2.753 13.308 1.00 84.25 93 ALA A N 1
ATOM 667 C CA . ALA A 1 93 ? -6.099 -3.021 11.872 1.00 84.25 93 ALA A CA 1
ATOM 668 C C . ALA A 1 93 ? -5.857 -1.745 11.046 1.00 84.25 93 ALA A C 1
ATOM 670 O O . ALA A 1 93 ? -5.086 -1.774 10.088 1.00 84.25 93 ALA A O 1
ATOM 671 N N . ILE A 1 94 ? -6.458 -0.615 11.435 1.00 84.19 94 ILE A N 1
ATOM 672 C CA . ILE A 1 94 ? -6.194 0.689 10.810 1.00 84.19 94 ILE A CA 1
ATOM 673 C C . ILE A 1 94 ? -4.746 1.112 11.045 1.00 84.19 94 ILE A C 1
ATOM 675 O O . ILE A 1 94 ? -4.064 1.483 10.094 1.00 84.19 94 ILE A O 1
ATOM 679 N N . GLN A 1 95 ? -4.244 1.006 12.273 1.00 86.44 95 GLN A N 1
ATOM 680 C CA . GLN A 1 95 ? -2.871 1.389 12.594 1.00 86.44 95 GLN A CA 1
ATOM 681 C C . GLN A 1 95 ? -1.838 0.529 11.847 1.00 86.44 95 GLN A C 1
ATOM 683 O O . GLN A 1 95 ? -0.871 1.058 11.298 1.00 86.44 95 GLN A O 1
ATOM 688 N N . ALA A 1 96 ? -2.076 -0.781 11.756 1.00 90.31 96 ALA A N 1
ATOM 689 C CA . ALA A 1 96 ? -1.255 -1.694 10.967 1.00 90.31 96 ALA A CA 1
ATOM 690 C C . ALA A 1 96 ? -1.326 -1.375 9.463 1.00 90.31 96 ALA A C 1
ATOM 692 O O . ALA A 1 96 ? -0.303 -1.400 8.778 1.00 90.31 96 ALA A O 1
ATOM 693 N N . GLY A 1 97 ? -2.516 -1.030 8.960 1.00 84.50 97 GLY A N 1
ATOM 694 C CA . GLY A 1 97 ? -2.724 -0.609 7.576 1.00 84.50 97 GLY A CA 1
ATOM 695 C C . GLY A 1 97 ? -1.969 0.675 7.232 1.00 84.50 97 GLY A C 1
ATOM 696 O O . GLY A 1 97 ? -1.266 0.713 6.226 1.00 84.50 97 GLY A O 1
ATOM 697 N N . VAL A 1 98 ? -2.046 1.694 8.093 1.00 91.56 98 VAL A N 1
ATOM 698 C CA . VAL A 1 98 ? -1.321 2.964 7.923 1.00 91.56 98 VAL A CA 1
ATOM 699 C C . VAL A 1 98 ? 0.188 2.734 7.943 1.00 91.56 98 VAL A C 1
ATOM 701 O O . VAL A 1 98 ? 0.890 3.237 7.072 1.00 91.56 98 VAL A O 1
ATOM 704 N N . TYR A 1 99 ? 0.694 1.936 8.886 1.00 93.75 99 TYR A N 1
ATOM 705 C CA . TYR A 1 99 ? 2.125 1.647 8.972 1.00 93.75 99 TYR A CA 1
ATOM 706 C C . TYR A 1 99 ? 2.650 0.949 7.711 1.00 93.75 99 TYR A C 1
ATOM 708 O O . TYR A 1 99 ? 3.659 1.364 7.141 1.00 93.75 99 TYR A O 1
ATOM 716 N N . ARG A 1 100 ? 1.933 -0.075 7.235 1.00 87.12 100 ARG A N 1
ATOM 717 C CA . ARG A 1 100 ? 2.303 -0.797 6.016 1.00 87.12 100 ARG A CA 1
ATOM 718 C C . ARG A 1 100 ? 2.222 0.081 4.769 1.00 87.12 100 ARG A C 1
ATOM 720 O O . ARG A 1 100 ? 3.125 0.028 3.943 1.00 87.12 100 ARG A O 1
ATOM 727 N N . TYR A 1 101 ? 1.194 0.920 4.665 1.00 80.38 101 TYR A N 1
ATOM 728 C CA . TYR A 1 101 ? 1.074 1.891 3.580 1.00 80.38 101 TYR A CA 1
ATOM 729 C C . TYR A 1 101 ? 2.271 2.853 3.538 1.00 80.38 101 TYR A C 1
ATOM 731 O O . TYR A 1 101 ? 2.857 3.058 2.477 1.00 80.38 101 TYR A O 1
ATOM 739 N N . THR A 1 102 ? 2.689 3.390 4.688 1.00 93.25 102 THR A N 1
ATOM 740 C CA . THR A 1 102 ? 3.861 4.274 4.767 1.00 93.25 102 THR A CA 1
ATOM 741 C C . THR A 1 102 ? 5.142 3.560 4.335 1.00 93.25 102 THR A C 1
ATOM 743 O O . THR A 1 102 ? 5.922 4.120 3.569 1.00 93.25 102 THR A O 1
ATOM 746 N N . GLN A 1 103 ? 5.346 2.308 4.754 1.00 92.94 103 GLN A N 1
ATOM 747 C CA . GLN A 1 103 ? 6.512 1.524 4.329 1.00 92.94 103 GLN A CA 1
ATOM 748 C C . GLN A 1 103 ? 6.533 1.268 2.819 1.00 92.94 103 GLN A C 1
ATOM 750 O O . GLN A 1 103 ? 7.574 1.406 2.177 1.00 92.94 103 GLN A O 1
ATOM 755 N N . GLU A 1 104 ? 5.389 0.897 2.246 1.00 90.38 104 GLU A N 1
ATOM 756 C CA . GLU A 1 104 ? 5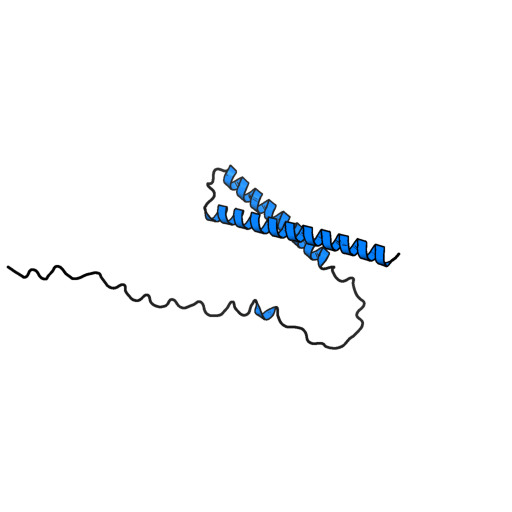.266 0.660 0.808 1.00 90.38 104 GLU A CA 1
ATOM 757 C C . GLU A 1 104 ? 5.534 1.948 0.015 1.00 90.38 104 GLU A C 1
ATOM 759 O O . GLU A 1 104 ? 6.235 1.911 -0.997 1.00 90.38 104 GLU A O 1
ATOM 764 N N . LEU A 1 105 ? 5.079 3.100 0.520 1.00 92.25 105 LEU A N 1
ATOM 765 C CA . LEU A 1 105 ? 5.360 4.409 -0.068 1.00 92.25 105 LEU A CA 1
ATOM 766 C C . LEU A 1 105 ? 6.854 4.770 -0.015 1.00 92.25 105 LEU A C 1
ATOM 768 O O . LEU A 1 105 ? 7.417 5.215 -1.016 1.00 92.25 105 LEU A O 1
ATOM 772 N N . GLU A 1 106 ? 7.519 4.554 1.122 1.00 93.69 106 GLU A N 1
ATOM 773 C CA . GLU A 1 106 ? 8.960 4.799 1.254 1.00 93.69 106 GLU A CA 1
ATOM 774 C C . GLU A 1 106 ? 9.785 3.929 0.294 1.00 93.69 106 GLU A C 1
ATOM 776 O O . GLU A 1 106 ? 10.751 4.401 -0.312 1.00 93.69 106 GLU A O 1
ATOM 781 N N . LEU A 1 107 ? 9.415 2.654 0.146 1.00 93.62 107 LEU A N 1
ATOM 782 C CA . LEU A 1 107 ? 10.071 1.735 -0.784 1.00 93.62 107 LEU A CA 1
ATOM 783 C C . LEU A 1 107 ? 9.846 2.155 -2.237 1.00 93.62 107 LEU A C 1
ATOM 785 O O . LEU A 1 107 ? 10.801 2.166 -3.016 1.00 93.62 107 LEU A O 1
ATOM 789 N N . ALA A 1 108 ? 8.620 2.551 -2.584 1.00 84.44 108 ALA A N 1
ATOM 790 C CA . ALA A 1 108 ? 8.301 3.070 -3.908 1.00 84.44 108 ALA A CA 1
ATOM 791 C C . ALA A 1 108 ? 9.125 4.327 -4.234 1.00 84.44 108 ALA A C 1
ATOM 793 O O . ALA A 1 108 ? 9.710 4.405 -5.313 1.00 84.44 108 ALA A O 1
ATOM 794 N N . SER A 1 109 ? 9.263 5.264 -3.287 1.00 92.56 109 SER A N 1
ATOM 795 C CA . SER A 1 109 ? 10.104 6.458 -3.464 1.00 92.56 109 SER A CA 1
ATOM 796 C C . SER A 1 109 ? 11.562 6.086 -3.739 1.00 92.56 109 SER A C 1
ATOM 798 O O . SER A 1 109 ? 12.145 6.536 -4.723 1.00 92.56 109 SER A O 1
ATOM 800 N N . LYS A 1 110 ? 12.139 5.190 -2.927 1.00 96.19 110 LYS A N 1
ATOM 801 C CA . LYS A 1 110 ? 13.524 4.722 -3.113 1.00 96.19 110 LYS A CA 1
ATOM 802 C C . LYS A 1 110 ? 13.726 4.025 -4.458 1.00 96.19 110 LYS A C 1
ATOM 804 O O . LYS A 1 110 ? 14.804 4.122 -5.046 1.00 96.19 110 LYS A O 1
ATOM 809 N N . LEU A 1 111 ? 12.718 3.298 -4.938 1.00 94.62 111 LEU A N 1
ATOM 810 C CA . LEU A 1 111 ? 12.761 2.645 -6.242 1.00 94.62 111 LEU A CA 1
ATOM 811 C C . LEU A 1 111 ? 12.783 3.675 -7.378 1.00 94.62 111 LEU A C 1
ATOM 813 O O . LEU A 1 111 ? 13.603 3.552 -8.287 1.00 94.62 111 LEU A O 1
ATOM 817 N N . VAL A 1 112 ? 11.942 4.711 -7.299 1.00 95.69 112 VAL A N 1
ATOM 818 C CA . VAL A 1 112 ? 11.911 5.819 -8.268 1.00 95.69 112 VAL A CA 1
ATOM 819 C C . VAL A 1 112 ? 13.244 6.570 -8.297 1.00 95.69 112 VAL A C 1
ATOM 821 O O . VAL A 1 112 ? 13.770 6.843 -9.381 1.00 95.69 112 VAL A O 1
ATOM 824 N N . ASP A 1 113 ? 13.834 6.844 -7.133 1.00 94.00 113 ASP A N 1
ATOM 825 C CA . ASP A 1 113 ? 15.137 7.510 -7.040 1.00 94.00 113 ASP A CA 1
ATOM 826 C C . ASP A 1 113 ? 16.240 6.681 -7.710 1.00 94.00 113 ASP A C 1
ATOM 828 O O . ASP A 1 113 ? 17.023 7.202 -8.511 1.00 94.00 113 ASP A O 1
ATOM 832 N N . LYS A 1 114 ? 16.273 5.368 -7.445 1.00 93.06 114 LYS A N 1
ATOM 833 C CA . LYS A 1 114 ? 17.230 4.447 -8.076 1.00 93.06 114 LYS A CA 1
ATOM 834 C C . LYS A 1 114 ? 17.033 4.348 -9.584 1.00 93.06 114 LYS A C 1
ATOM 836 O O . LYS A 1 114 ? 18.018 4.381 -10.316 1.00 93.06 114 LYS A O 1
ATOM 841 N N . ALA A 1 115 ? 15.789 4.259 -10.052 1.00 89.44 115 ALA A N 1
ATOM 842 C CA . ALA A 1 115 ? 15.484 4.220 -11.479 1.00 89.44 115 ALA A CA 1
ATOM 843 C C . ALA A 1 115 ? 15.935 5.513 -12.177 1.00 89.44 115 ALA A C 1
ATOM 845 O O . ALA A 1 115 ? 16.603 5.465 -13.208 1.00 89.44 115 ALA A O 1
ATOM 846 N N . THR A 1 116 ? 15.659 6.670 -11.571 1.00 92.88 116 THR A N 1
ATOM 847 C CA . THR A 1 116 ? 16.114 7.972 -12.078 1.00 92.88 116 THR A CA 1
ATOM 848 C C . THR A 1 116 ? 17.642 8.058 -12.109 1.00 92.88 116 THR A C 1
ATOM 850 O O . THR A 1 116 ? 18.216 8.560 -13.077 1.00 92.88 116 THR A O 1
ATOM 853 N N . GLY A 1 117 ? 18.313 7.546 -11.073 1.00 91.25 117 GLY A N 1
ATOM 854 C CA . GLY A 1 117 ? 19.770 7.438 -11.023 1.00 91.25 117 GLY A CA 1
ATOM 855 C C . GLY A 1 117 ? 20.333 6.571 -12.150 1.00 91.25 117 GLY A C 1
ATOM 856 O O . GLY A 1 117 ? 21.253 7.000 -12.843 1.00 91.25 117 GLY A O 1
ATOM 857 N N . ALA A 1 118 ? 19.735 5.403 -12.391 1.00 88.00 118 ALA A N 1
ATOM 858 C CA . ALA A 1 118 ? 20.135 4.503 -13.469 1.00 88.00 118 ALA A CA 1
ATOM 859 C C . ALA A 1 118 ? 19.973 5.154 -14.852 1.00 88.00 118 ALA A C 1
ATOM 861 O O . ALA A 1 118 ? 20.900 5.106 -15.655 1.00 88.00 118 ALA A O 1
ATOM 862 N N . VAL A 1 119 ? 18.854 5.846 -15.104 1.00 92.19 119 VAL A N 1
ATOM 863 C CA . VAL A 1 119 ? 18.641 6.590 -16.360 1.00 92.19 119 VAL A CA 1
ATOM 864 C C . VAL A 1 119 ? 19.728 7.646 -16.563 1.00 92.19 119 VAL A C 1
ATOM 866 O O . VAL A 1 119 ? 20.319 7.722 -17.639 1.00 92.19 1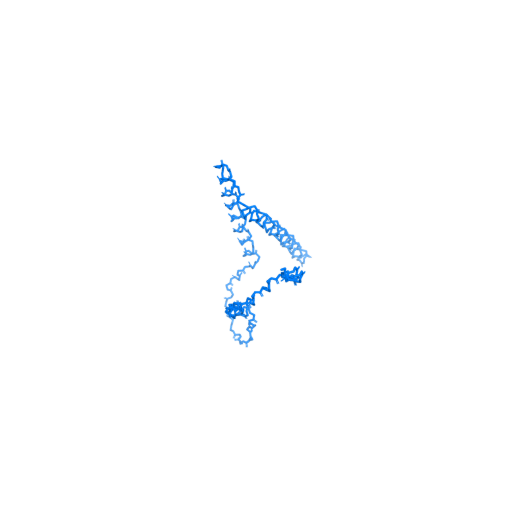19 VAL A O 1
ATOM 869 N N . LYS A 1 120 ? 20.039 8.437 -15.527 1.00 92.56 120 LYS A N 1
ATOM 870 C CA . LYS A 1 120 ? 21.124 9.430 -15.594 1.00 92.56 120 LYS A CA 1
ATOM 871 C C . LYS A 1 120 ? 22.470 8.775 -15.896 1.00 92.56 120 LYS A C 1
ATOM 873 O O . LYS A 1 120 ? 23.197 9.274 -16.749 1.00 92.56 120 LYS A O 1
ATOM 878 N N . GLN A 1 121 ? 22.778 7.658 -15.241 1.00 92.88 121 GLN A N 1
ATOM 879 C CA . GLN A 1 121 ? 24.024 6.925 -15.447 1.00 92.88 121 GLN A CA 1
ATOM 880 C C . GLN A 1 121 ? 24.137 6.371 -16.872 1.00 92.88 121 GLN A C 1
ATOM 882 O O . GLN A 1 121 ? 25.192 6.494 -17.489 1.00 92.88 121 GLN A O 1
ATOM 887 N N . THR A 1 122 ? 23.057 5.823 -17.431 1.00 92.19 122 THR A N 1
ATOM 888 C CA . THR A 1 122 ? 23.034 5.358 -18.824 1.00 92.19 122 THR A CA 1
ATOM 889 C C . THR A 1 122 ? 23.255 6.505 -19.806 1.00 92.19 122 THR A C 1
ATOM 891 O O . THR A 1 122 ? 24.017 6.345 -20.754 1.00 92.19 122 THR A O 1
ATOM 894 N N . LEU A 1 123 ? 22.632 7.664 -19.575 1.00 91.19 123 LEU A N 1
ATOM 895 C CA . LEU A 1 123 ? 22.807 8.840 -20.431 1.00 91.19 123 LEU A CA 1
ATOM 896 C C . LEU A 1 123 ? 24.232 9.402 -20.361 1.00 91.19 123 LEU A C 1
ATOM 898 O O . LEU A 1 123 ? 24.790 9.764 -21.390 1.00 91.19 123 LEU A O 1
ATOM 902 N N . GLN A 1 124 ? 24.831 9.448 -19.169 1.00 84.12 124 GLN A N 1
ATOM 903 C CA . GLN A 1 124 ? 26.210 9.908 -18.978 1.00 84.12 124 GLN A CA 1
ATOM 904 C C . GLN A 1 124 ? 27.245 8.927 -19.531 1.00 84.12 124 GLN A C 1
ATOM 906 O O . GLN A 1 124 ? 28.287 9.354 -19.999 1.00 84.12 124 GLN A O 1
ATOM 911 N N . SER A 1 125 ? 26.962 7.624 -19.496 1.00 85.56 125 SER A N 1
ATOM 912 C CA . SER A 1 125 ? 27.848 6.596 -20.050 1.00 85.56 125 SER A CA 1
ATOM 913 C C . SER A 1 125 ? 27.885 6.584 -21.583 1.00 85.56 125 SER A C 1
ATOM 915 O O . SER A 1 125 ? 28.756 5.927 -22.148 1.00 85.56 125 SER A O 1
ATOM 917 N N . GLN A 1 126 ? 26.916 7.222 -22.247 1.00 64.62 126 GLN A N 1
ATOM 918 C CA . GLN A 1 126 ? 26.817 7.290 -23.710 1.00 64.62 126 GLN A CA 1
ATOM 919 C C . GLN A 1 126 ? 27.368 8.601 -24.303 1.00 64.62 126 GLN A C 1
ATOM 921 O O . GLN A 1 126 ? 27.319 8.768 -25.521 1.00 64.62 126 GLN A O 1
ATOM 926 N N . GLN A 1 127 ? 27.866 9.520 -23.470 1.00 53.00 127 GLN A N 1
ATOM 927 C CA . GLN A 1 127 ? 28.584 10.733 -23.883 1.00 53.00 127 GLN A CA 1
ATOM 928 C C . GLN A 1 127 ? 30.085 10.566 -23.664 1.00 53.00 127 GLN A C 1
ATOM 930 O O . GLN A 1 127 ? 30.844 11.129 -24.482 1.00 53.00 127 GLN A O 1
#